Protein AF-A0A1D2AJT3-F1 (afdb_monomer_lite)

Foldseek 3Di:
DVVVVVVVVVVVVVVCPPPVNVVVVVCVVVVVVVVVVCVVCCPPVDDDDPVCVVVVVVVVVVVVVCVVVVVVVVDDPVRVVVVVVVVVVVVVVVVVVVCVVQVHPDDRPD

pLDDT: mean 82.67, std 12.19, range [54.0, 96.25]

Structure (mmCIF, N/CA/C/O backbone):
data_AF-A0A1D2AJT3-F1
#
_entry.id   AF-A0A1D2AJT3-F1
#
loop_
_atom_site.group_PDB
_atom_site.id
_atom_site.type_symbol
_atom_site.label_atom_id
_atom_site.label_alt_id
_atom_site.label_comp_id
_atom_site.label_asym_id
_atom_site.label_entity_id
_atom_site.label_seq_id
_atom_site.pdbx_PDB_ins_code
_atom_site.Cartn_x
_atom_site.Cartn_y
_atom_site.Cartn_z
_atom_site.occupancy
_atom_site.B_iso_or_equiv
_atom_site.auth_seq_id
_atom_site.auth_comp_id
_atom_site.auth_asym_id
_atom_site.auth_atom_id
_atom_site.pdbx_PDB_model_num
ATOM 1 N N . ASN A 1 1 ? -23.408 -14.191 58.204 1.00 57.12 1 ASN A N 1
ATOM 2 C CA . ASN A 1 1 ? -23.619 -14.702 56.830 1.00 57.12 1 ASN A CA 1
ATOM 3 C C . ASN A 1 1 ? -22.812 -13.866 55.826 1.00 57.12 1 ASN A C 1
ATOM 5 O O . ASN A 1 1 ? -23.365 -13.285 54.907 1.00 57.12 1 ASN A O 1
ATOM 9 N N . THR A 1 2 ? -21.495 -13.756 56.030 1.00 59.38 2 THR A N 1
ATOM 10 C CA . THR A 1 2 ? -20.651 -12.770 55.315 1.00 59.38 2 THR A CA 1
ATOM 11 C C . THR A 1 2 ? -19.548 -13.462 54.507 1.00 59.38 2 THR A C 1
ATOM 13 O O . THR A 1 2 ? -19.208 -13.036 53.408 1.00 59.38 2 THR A O 1
ATOM 16 N N . ALA A 1 3 ? -19.080 -14.623 54.983 1.00 58.53 3 ALA A N 1
ATOM 17 C CA . ALA A 1 3 ? -18.122 -15.479 54.282 1.00 58.53 3 ALA A CA 1
ATOM 18 C C . ALA A 1 3 ? -18.698 -16.141 53.009 1.00 58.53 3 ALA A C 1
ATOM 20 O O . ALA A 1 3 ? -17.963 -16.393 52.056 1.00 58.53 3 ALA A O 1
ATOM 21 N N . GLY A 1 4 ? -20.014 -16.392 52.967 1.00 60.41 4 GLY A N 1
ATOM 22 C CA . GLY A 1 4 ? -20.694 -16.936 51.785 1.00 60.41 4 GLY A CA 1
ATOM 23 C C . GLY A 1 4 ? -20.717 -15.947 50.619 1.00 60.41 4 GLY A C 1
ATOM 24 O O . GLY A 1 4 ? -20.399 -16.321 49.495 1.00 60.41 4 GLY A O 1
ATOM 25 N N . HIS A 1 5 ? -20.988 -14.669 50.902 1.00 58.53 5 HIS A N 1
ATOM 26 C CA . HIS A 1 5 ? -20.992 -13.607 49.892 1.00 58.53 5 HIS A CA 1
ATOM 27 C C . HIS A 1 5 ? -19.594 -13.422 49.276 1.00 58.53 5 HIS A C 1
ATOM 29 O O . HIS A 1 5 ? -19.460 -13.398 48.057 1.00 58.53 5 HIS A O 1
ATOM 35 N N . PHE A 1 6 ? -18.530 -13.407 50.091 1.00 58.94 6 PHE A N 1
ATOM 36 C CA . PHE A 1 6 ? -17.150 -13.262 49.604 1.00 58.94 6 PHE A CA 1
ATOM 37 C C . PHE A 1 6 ? -16.697 -14.424 48.696 1.00 58.94 6 PHE A C 1
ATOM 39 O O . PHE A 1 6 ? -16.082 -14.191 47.655 1.00 58.94 6 PHE A O 1
ATOM 46 N N . ARG A 1 7 ? -17.066 -15.676 49.017 1.00 57.75 7 ARG A N 1
ATOM 47 C CA . ARG A 1 7 ? -16.774 -16.840 48.154 1.00 57.75 7 ARG A CA 1
ATOM 48 C C . ARG A 1 7 ? -17.481 -16.768 46.797 1.00 57.75 7 ARG A C 1
ATOM 50 O O . ARG A 1 7 ? -16.885 -17.162 45.799 1.00 57.75 7 ARG A O 1
ATOM 57 N N . VAL A 1 8 ? -18.704 -16.237 46.732 1.00 61.62 8 VAL A N 1
ATOM 58 C CA . VAL A 1 8 ? -19.448 -16.074 45.466 1.00 61.62 8 VAL A CA 1
ATOM 59 C C . VAL A 1 8 ? -18.777 -15.042 44.553 1.00 61.62 8 VAL A C 1
ATOM 61 O O . VAL A 1 8 ? -18.669 -15.270 43.344 1.00 61.62 8 VAL A O 1
ATOM 64 N N . TYR A 1 9 ? -18.250 -13.947 45.111 1.00 59.62 9 TYR A N 1
ATOM 65 C CA . TYR A 1 9 ? -17.508 -12.958 44.323 1.00 59.62 9 TYR A CA 1
ATOM 66 C C . TYR A 1 9 ? -16.178 -13.504 43.802 1.00 59.62 9 TYR A C 1
ATOM 68 O O . TYR A 1 9 ? -15.866 -13.300 42.635 1.00 59.62 9 TYR A O 1
ATOM 76 N N . VAL A 1 10 ? -15.424 -14.255 44.611 1.00 61.56 10 VAL A N 1
ATOM 77 C CA . VAL A 1 10 ? -14.149 -14.856 44.173 1.00 61.56 10 VAL A CA 1
ATOM 78 C C . VAL A 1 10 ? -14.366 -15.912 43.080 1.00 61.56 10 VAL A C 1
ATOM 80 O O . VAL A 1 10 ? -13.611 -15.949 42.108 1.00 61.56 10 VAL A O 1
ATOM 83 N N . LEU A 1 11 ? -15.427 -16.721 43.175 1.00 58.25 11 LEU A N 1
ATOM 84 C CA . LEU A 1 11 ? -15.770 -17.729 42.161 1.00 58.25 11 LEU A CA 1
ATOM 85 C C . LEU A 1 11 ? -16.271 -17.104 40.848 1.00 58.25 11 LEU A C 1
ATOM 87 O O . LEU A 1 11 ? -15.924 -17.582 39.768 1.00 58.25 11 LEU A O 1
ATOM 91 N N . THR A 1 12 ? -17.023 -16.000 40.911 1.00 58.91 12 THR A N 1
ATOM 92 C CA . THR A 1 12 ? -17.414 -15.242 39.706 1.00 58.91 12 THR A CA 1
ATOM 93 C C . THR A 1 12 ? -16.256 -14.439 39.104 1.00 58.91 12 THR A C 1
ATOM 95 O O . THR A 1 12 ? -16.249 -1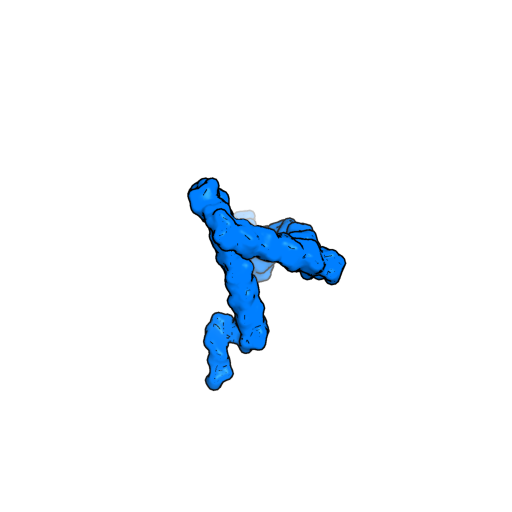4.222 37.892 1.00 58.91 12 THR A O 1
ATOM 98 N N . PHE A 1 13 ? -15.254 -14.042 39.896 1.00 56.81 13 PHE A N 1
ATOM 99 C CA . PHE A 1 13 ? -14.027 -13.408 39.395 1.00 56.81 13 PHE A CA 1
ATOM 100 C C . PHE A 1 13 ? -13.113 -14.416 38.683 1.00 56.81 13 PHE A C 1
ATOM 102 O O . PHE A 1 13 ? -12.689 -14.167 37.556 1.00 56.81 13 PHE A O 1
ATOM 109 N N . GLN A 1 14 ? -12.887 -15.590 39.285 1.00 57.19 14 GLN A N 1
ATOM 110 C CA . GLN A 1 14 ? -12.144 -16.702 38.671 1.00 57.19 14 GLN A CA 1
ATOM 111 C C . GLN A 1 14 ? -12.827 -17.215 37.389 1.00 57.19 14 GLN A C 1
ATOM 113 O O . GLN A 1 14 ? -12.161 -17.456 36.386 1.00 57.19 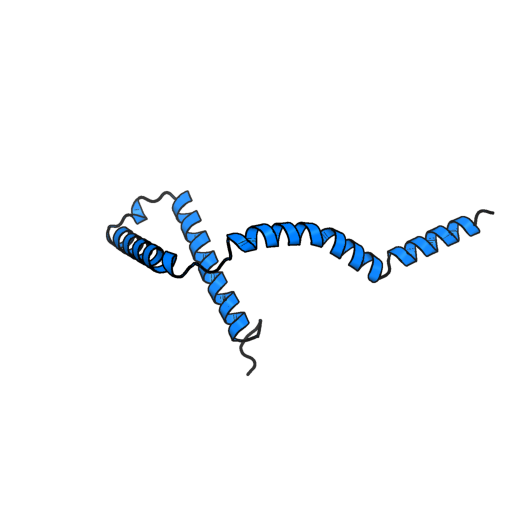14 GLN A O 1
ATOM 118 N N . GLY A 1 15 ? -14.165 -17.286 37.364 1.00 55.41 15 GLY A N 1
ATOM 119 C CA . GLY A 1 15 ? -14.924 -17.662 36.163 1.00 55.41 15 GLY A CA 1
ATOM 120 C C . GLY A 1 15 ? -14.831 -16.647 35.012 1.00 55.41 15 GLY A C 1
ATOM 121 O O . GLY A 1 15 ? -14.865 -17.036 33.845 1.00 55.41 15 GLY A O 1
ATOM 122 N N . LYS A 1 16 ? -14.664 -15.351 35.317 1.00 54.00 16 LYS A N 1
ATOM 123 C CA . LYS A 1 16 ? -14.464 -14.280 34.319 1.00 54.00 16 LYS A CA 1
ATOM 124 C C . LYS A 1 16 ? -13.025 -14.196 33.795 1.00 54.00 16 LYS A C 1
ATOM 126 O O . LYS A 1 16 ? -12.835 -13.741 32.671 1.00 54.00 16 LYS A O 1
ATOM 131 N N . LEU A 1 17 ? -12.044 -14.653 34.576 1.00 57.75 17 LEU A N 1
ATOM 132 C CA . LEU A 1 17 ? -10.623 -14.726 34.207 1.00 57.75 17 LEU A CA 1
ATOM 133 C C . LEU A 1 17 ? -10.240 -16.060 33.535 1.00 57.75 17 LEU A C 1
ATOM 135 O O . LEU A 1 17 ? -9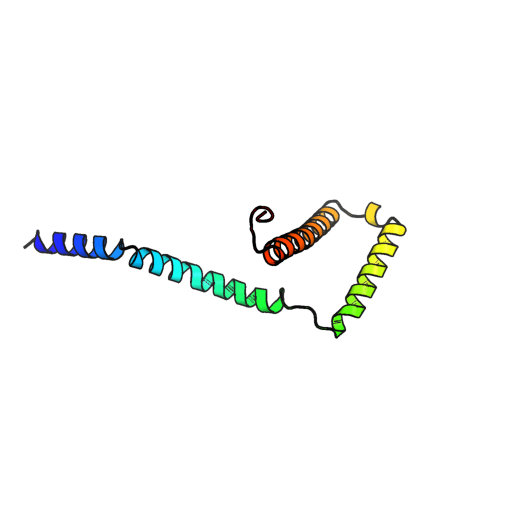.070 -16.324 33.280 1.00 57.75 17 LEU A O 1
ATOM 139 N N . SER A 1 18 ? -11.213 -16.924 33.244 1.00 67.81 18 SER A N 1
ATOM 140 C CA . SER A 1 18 ? -10.989 -18.085 32.385 1.00 67.81 18 SER A CA 1
ATOM 141 C C . SER A 1 18 ? -10.561 -17.620 30.986 1.00 67.81 18 SER A C 1
ATOM 143 O O . SER A 1 18 ? -11.050 -16.597 30.498 1.00 67.81 18 SER A O 1
ATOM 145 N N . MET A 1 19 ? -9.697 -18.386 30.309 1.00 66.69 19 MET A N 1
ATOM 146 C CA . MET A 1 19 ? -9.275 -18.152 28.915 1.00 66.69 19 MET A CA 1
ATOM 147 C C . MET A 1 19 ? -10.475 -17.822 28.005 1.00 66.69 19 MET A C 1
ATOM 149 O O . MET A 1 19 ? -10.411 -16.929 27.165 1.00 66.69 19 MET A O 1
ATOM 153 N N . SER A 1 20 ? -11.619 -18.466 28.248 1.00 72.06 20 SER A N 1
ATOM 154 C CA . SER A 1 20 ? -12.884 -18.242 27.542 1.00 72.06 20 SER A CA 1
ATOM 155 C C . SER A 1 20 ? -13.485 -16.846 27.764 1.00 72.06 20 SER A C 1
ATOM 157 O O . SER A 1 20 ? -14.103 -16.285 26.860 1.00 72.06 20 SER A O 1
ATOM 159 N N . GLY A 1 21 ? -13.320 -16.258 28.951 1.00 78.25 21 GLY A N 1
ATOM 160 C CA . GLY A 1 21 ? -13.765 -14.897 29.270 1.00 78.25 21 GLY A CA 1
ATOM 161 C C . GLY A 1 21 ? -12.937 -13.833 28.549 1.00 78.25 21 GLY A C 1
ATOM 162 O O . GLY A 1 21 ? -13.502 -12.900 27.974 1.00 78.25 21 GLY A O 1
ATOM 163 N N . ILE A 1 22 ? -11.615 -14.027 28.494 1.00 81.44 22 ILE A N 1
ATOM 164 C CA . ILE A 1 22 ? -10.682 -13.153 27.764 1.00 81.44 22 ILE A CA 1
ATOM 165 C C . ILE A 1 22 ? -10.939 -13.243 26.258 1.00 81.44 22 ILE A C 1
ATOM 167 O O . ILE A 1 22 ? -11.109 -12.214 25.607 1.00 81.44 22 ILE A O 1
ATOM 171 N N . VAL A 1 23 ? -11.061 -14.454 25.705 1.00 82.81 23 VAL A N 1
ATOM 172 C CA . VAL A 1 23 ? -11.372 -14.655 24.280 1.00 82.81 23 VAL A CA 1
ATOM 173 C C . VAL A 1 23 ? -12.704 -13.998 23.914 1.00 82.81 23 VAL A C 1
ATOM 175 O O . VAL A 1 23 ? -12.775 -13.269 22.929 1.00 82.81 23 VAL A O 1
ATOM 178 N N . ASN A 1 24 ? -13.748 -14.158 24.732 1.00 83.19 24 ASN A N 1
ATOM 179 C CA . ASN A 1 24 ? -15.036 -13.510 24.476 1.00 83.19 24 ASN A CA 1
ATOM 180 C C . ASN A 1 24 ? -14.966 -11.978 24.553 1.00 83.19 24 ASN A C 1
ATOM 182 O O . ASN A 1 24 ? -15.645 -11.301 23.780 1.00 83.19 24 ASN A O 1
ATOM 186 N N . ALA A 1 25 ? -14.157 -11.417 25.453 1.00 84.19 25 ALA A N 1
ATOM 187 C CA . ALA A 1 25 ? -13.932 -9.975 25.521 1.00 84.19 25 ALA A CA 1
ATOM 188 C C . ALA A 1 25 ? -13.174 -9.459 24.284 1.00 84.19 25 ALA A C 1
ATOM 190 O O . ALA A 1 25 ? -13.589 -8.468 23.678 1.00 84.19 25 ALA A O 1
ATOM 191 N N . VAL A 1 26 ? -12.126 -10.171 23.856 1.00 86.38 26 VAL A N 1
ATOM 192 C CA . VAL A 1 26 ? -11.348 -9.848 22.650 1.00 86.38 26 VAL A CA 1
ATOM 193 C C . VAL A 1 26 ? -12.222 -9.932 21.403 1.00 86.38 26 VAL A C 1
ATOM 195 O O . VAL A 1 26 ? -12.250 -8.989 20.618 1.00 86.38 26 VAL A O 1
ATOM 198 N N . VAL A 1 27 ? -13.004 -11.001 21.242 1.00 85.62 27 VAL A N 1
ATOM 199 C CA . VAL A 1 27 ? -13.918 -11.166 20.103 1.00 85.62 27 VAL A CA 1
ATOM 200 C C . VAL A 1 27 ? -14.963 -10.051 20.078 1.00 85.62 27 VAL A C 1
ATOM 202 O O . VAL A 1 27 ? -15.196 -9.460 19.024 1.00 85.62 27 VAL A O 1
ATOM 205 N N . LYS A 1 28 ? -15.554 -9.696 21.227 1.00 87.19 28 LYS A N 1
ATOM 206 C CA . LYS A 1 28 ? -16.509 -8.577 21.315 1.00 87.19 28 LYS A CA 1
ATOM 207 C C . LYS A 1 28 ? -15.875 -7.235 20.937 1.00 87.19 28 LYS A C 1
ATOM 209 O O . LYS A 1 28 ? -16.537 -6.427 20.293 1.00 87.19 28 LYS A O 1
ATOM 214 N N . GLY A 1 29 ? -14.607 -7.012 21.283 1.00 88.25 29 GLY A N 1
ATOM 215 C CA . GLY A 1 29 ? -13.866 -5.805 20.902 1.00 88.25 29 GLY A CA 1
ATOM 216 C C . GLY A 1 29 ? -13.388 -5.791 19.442 1.00 88.25 29 GLY A C 1
ATOM 217 O O . GLY A 1 29 ? -13.348 -4.728 18.818 1.00 88.25 29 GLY A O 1
ATOM 218 N N . ALA A 1 30 ? -13.035 -6.949 18.884 1.00 89.44 30 ALA A N 1
ATOM 219 C CA . ALA A 1 30 ? -12.512 -7.086 17.525 1.00 89.44 30 ALA A CA 1
ATOM 220 C C . ALA A 1 30 ? -13.620 -7.067 16.464 1.00 89.44 30 ALA A C 1
ATOM 222 O O . ALA A 1 30 ? -13.443 -6.478 15.399 1.00 89.44 30 ALA A O 1
ATOM 223 N N . LYS A 1 31 ? -14.785 -7.653 16.762 1.00 88.88 31 LYS A N 1
ATOM 224 C CA . LYS A 1 31 ? -15.907 -7.783 15.823 1.00 88.88 31 LYS A CA 1
ATOM 225 C C . LYS A 1 31 ? -16.333 -6.465 15.151 1.00 88.88 31 LYS A C 1
ATOM 227 O O . LYS A 1 31 ? -16.385 -6.459 13.924 1.00 88.88 31 LYS A O 1
ATOM 232 N N . PRO A 1 32 ? -16.584 -5.348 15.866 1.00 91.25 32 PRO A N 1
ATOM 233 C CA . PRO A 1 32 ? -16.981 -4.100 15.208 1.00 91.25 32 PRO A CA 1
ATOM 234 C C . PRO A 1 32 ? -15.856 -3.493 14.356 1.00 91.25 32 PRO A C 1
ATOM 236 O O . PRO A 1 32 ? -16.124 -2.907 13.314 1.00 91.25 32 PRO A O 1
ATOM 239 N N . ARG A 1 33 ? -14.588 -3.670 14.752 1.00 89.00 33 ARG A N 1
ATOM 240 C CA . ARG A 1 33 ? -13.430 -3.164 13.994 1.00 89.00 33 ARG A CA 1
ATOM 241 C C . ARG A 1 33 ? -13.243 -3.925 12.687 1.00 89.00 33 ARG A C 1
ATOM 243 O O . ARG A 1 33 ? -13.048 -3.309 11.645 1.00 89.00 33 ARG A O 1
ATOM 250 N N . LEU A 1 34 ? -13.373 -5.250 12.741 1.00 89.12 34 LEU A N 1
ATOM 251 C CA . LEU A 1 34 ? -13.337 -6.095 11.552 1.00 89.12 34 LEU A CA 1
ATOM 252 C C . LEU A 1 34 ? -14.521 -5.810 10.627 1.00 89.12 34 LEU A C 1
ATOM 254 O O . LEU A 1 34 ? -14.328 -5.737 9.424 1.00 89.12 34 LEU A O 1
ATOM 258 N N . GLN A 1 35 ? -15.726 -5.588 11.158 1.00 89.44 35 GLN A N 1
ATOM 259 C CA . GLN A 1 35 ? -16.884 -5.219 10.333 1.00 89.44 35 GLN A CA 1
ATOM 260 C C . GLN A 1 35 ? -16.653 -3.922 9.550 1.00 89.44 35 GLN A C 1
ATOM 262 O O . GLN A 1 35 ? -16.940 -3.874 8.355 1.00 89.44 35 GLN A O 1
ATOM 267 N N . THR A 1 36 ? -16.096 -2.893 10.192 1.00 90.12 36 THR A N 1
ATOM 268 C CA . THR A 1 36 ? -15.736 -1.646 9.505 1.00 90.12 36 THR A CA 1
ATOM 269 C C . THR A 1 36 ? -14.639 -1.872 8.465 1.00 90.12 36 THR A C 1
ATOM 271 O O . THR A 1 36 ? -14.745 -1.349 7.359 1.00 90.12 36 THR A O 1
ATOM 274 N N . PHE A 1 37 ? -13.627 -2.687 8.779 1.00 87.38 37 PHE A N 1
ATOM 275 C CA . PHE A 1 37 ? -12.585 -3.062 7.821 1.00 87.38 37 PHE A CA 1
ATOM 276 C C . PHE A 1 37 ? -13.173 -3.769 6.595 1.00 87.38 37 PHE A C 1
ATOM 278 O O . PHE A 1 37 ? -12.937 -3.331 5.476 1.00 87.38 37 PHE A O 1
ATOM 285 N N . PHE A 1 38 ? -14.004 -4.797 6.790 1.00 88.81 38 PHE A N 1
ATOM 286 C CA . PHE A 1 38 ? -14.646 -5.525 5.694 1.00 88.81 38 PHE A CA 1
ATOM 287 C C . PHE A 1 38 ? -15.531 -4.623 4.829 1.00 88.81 38 PHE A C 1
ATOM 289 O O . PHE A 1 38 ? -15.559 -4.798 3.613 1.00 88.81 38 PHE A O 1
ATOM 296 N N . LYS A 1 39 ? -16.219 -3.641 5.428 1.00 90.12 39 LYS A N 1
ATOM 297 C CA . LYS A 1 39 ? -17.045 -2.677 4.689 1.00 90.12 39 LYS A CA 1
ATOM 298 C C . LYS A 1 39 ? -16.225 -1.876 3.669 1.00 90.12 39 LYS A C 1
ATOM 300 O O . LYS A 1 39 ? -16.665 -1.754 2.531 1.00 90.12 39 LYS A O 1
ATOM 305 N N . TYR A 1 40 ? -15.074 -1.331 4.065 1.00 88.69 40 TYR A N 1
ATOM 306 C CA . TYR A 1 40 ? -14.232 -0.529 3.164 1.00 88.69 40 TYR A CA 1
ATOM 307 C C . TYR A 1 40 ? -13.383 -1.403 2.237 1.00 88.69 40 TYR A C 1
ATOM 309 O O . TYR A 1 40 ? -13.322 -1.147 1.036 1.00 88.69 40 TYR A O 1
ATOM 317 N N . ALA A 1 41 ? -12.838 -2.506 2.758 1.00 86.00 41 ALA A N 1
ATOM 318 C CA . ALA A 1 41 ? -12.068 -3.474 1.984 1.00 86.00 41 ALA A CA 1
ATOM 319 C C . ALA A 1 41 ? -12.850 -4.014 0.777 1.00 86.00 41 ALA A C 1
ATOM 321 O O . ALA A 1 41 ? -12.281 -4.172 -0.296 1.00 86.00 41 ALA A O 1
ATOM 322 N N . ALA A 1 42 ? -14.159 -4.249 0.917 1.00 84.19 42 ALA A N 1
ATOM 323 C CA . ALA A 1 42 ? -14.991 -4.745 -0.179 1.00 84.19 42 ALA A CA 1
ATOM 324 C C . ALA A 1 42 ? -15.085 -3.785 -1.380 1.00 84.19 42 ALA A C 1
ATOM 326 O O . ALA A 1 42 ? -15.358 -4.234 -2.492 1.00 84.19 42 ALA A O 1
ATOM 327 N N . VAL A 1 43 ? -14.882 -2.482 -1.170 1.00 83.88 43 VAL A N 1
ATOM 328 C CA . VAL A 1 43 ? -14.980 -1.467 -2.229 1.00 83.88 43 VAL A CA 1
ATOM 329 C C . VAL A 1 43 ? -13.600 -1.064 -2.739 1.00 83.88 43 VAL A C 1
ATOM 331 O O . VAL A 1 43 ? -13.425 -0.923 -3.946 1.00 83.88 43 VAL A O 1
ATOM 334 N N . GLU A 1 44 ? -12.626 -0.907 -1.844 1.00 86.31 44 GLU A N 1
ATOM 335 C CA . GLU A 1 44 ? -11.294 -0.384 -2.178 1.00 86.31 44 GLU A CA 1
ATOM 336 C C . GLU A 1 44 ? -10.312 -1.478 -2.608 1.00 86.31 44 GLU A C 1
ATOM 338 O O . GLU A 1 44 ? -9.480 -1.249 -3.479 1.00 86.31 44 GLU A O 1
ATOM 343 N N . LEU A 1 45 ? -10.434 -2.688 -2.052 1.00 85.19 45 LEU A N 1
ATOM 344 C CA . LEU A 1 45 ? -9.570 -3.829 -2.382 1.00 85.19 45 LEU A CA 1
ATOM 345 C C . LEU A 1 45 ? -10.218 -4.774 -3.402 1.00 85.19 45 LEU A C 1
ATOM 347 O O . LEU A 1 45 ? -9.764 -5.909 -3.574 1.00 85.19 45 LEU A O 1
ATOM 351 N N . ARG A 1 46 ? -11.299 -4.344 -4.073 1.00 86.75 46 ARG A N 1
ATOM 352 C CA . ARG A 1 46 ? -11.891 -5.136 -5.154 1.00 86.75 46 ARG A CA 1
ATOM 353 C C . ARG A 1 46 ? -10.890 -5.229 -6.308 1.00 86.75 46 ARG A C 1
ATOM 355 O O . ARG A 1 46 ? -10.289 -4.214 -6.666 1.00 86.75 46 ARG A O 1
ATOM 362 N N . PRO A 1 47 ? -10.728 -6.403 -6.938 1.00 83.38 47 PRO A N 1
ATOM 363 C CA . PRO A 1 47 ? -9.990 -6.460 -8.186 1.00 83.38 47 PRO A CA 1
ATOM 364 C C . PRO A 1 47 ? -10.674 -5.534 -9.210 1.00 83.38 47 PRO A C 1
ATOM 366 O O . PRO A 1 47 ? -11.912 -5.464 -9.245 1.00 83.38 47 PRO A O 1
ATOM 369 N N . PRO A 1 48 ? -9.896 -4.796 -10.017 1.00 84.75 48 PRO A N 1
ATOM 370 C CA . PRO A 1 48 ? -10.453 -3.928 -11.042 1.00 84.75 48 PRO A CA 1
ATOM 371 C C . PRO A 1 48 ? -11.266 -4.755 -12.036 1.00 84.75 48 PRO A C 1
ATOM 373 O O . PRO A 1 48 ? -10.957 -5.917 -12.321 1.00 84.75 48 PRO A O 1
ATOM 376 N N . THR A 1 49 ? -12.319 -4.154 -12.575 1.00 88.69 49 THR A N 1
ATOM 377 C CA . THR A 1 49 ? -13.084 -4.790 -13.645 1.00 88.69 49 THR A CA 1
ATOM 378 C C . THR A 1 49 ? -12.253 -4.794 -14.934 1.00 88.69 49 THR A C 1
ATOM 380 O O . THR A 1 49 ? -11.482 -3.862 -15.169 1.00 88.69 49 THR A O 1
ATOM 383 N N . PRO A 1 50 ? -12.401 -5.800 -15.816 1.00 85.38 50 PRO A N 1
ATOM 384 C CA . PRO A 1 50 ? -11.626 -5.867 -17.058 1.00 85.38 50 PRO A CA 1
ATOM 385 C C . PRO A 1 50 ? -11.750 -4.625 -17.955 1.00 85.38 50 PRO A C 1
ATOM 387 O O . PRO A 1 50 ? -10.841 -4.325 -18.724 1.00 85.38 50 PRO A O 1
ATOM 390 N N . LEU A 1 51 ? -12.858 -3.889 -17.839 1.00 88.94 51 LEU A N 1
ATOM 391 C CA . LEU A 1 51 ? -13.115 -2.659 -18.586 1.00 88.94 51 LEU A CA 1
ATOM 392 C C . LEU A 1 51 ? -12.285 -1.461 -18.087 1.00 88.94 51 LEU A C 1
ATOM 394 O O . LEU A 1 51 ? -11.987 -0.571 -18.875 1.00 88.94 51 LEU A O 1
ATOM 398 N N . GLU A 1 52 ? -11.877 -1.451 -16.815 1.00 88.38 52 GLU A N 1
ATOM 399 C CA . GLU A 1 52 ? -11.061 -0.384 -16.208 1.00 88.38 52 GLU A CA 1
ATOM 400 C C . GLU A 1 52 ? -9.561 -0.525 -16.579 1.00 88.38 52 GLU A C 1
ATOM 402 O O . GLU A 1 52 ? -8.793 0.429 -16.483 1.00 88.38 52 GLU A O 1
ATOM 407 N N . ILE A 1 53 ? -9.125 -1.696 -17.069 1.00 90.62 53 ILE A N 1
ATOM 408 C CA . ILE A 1 53 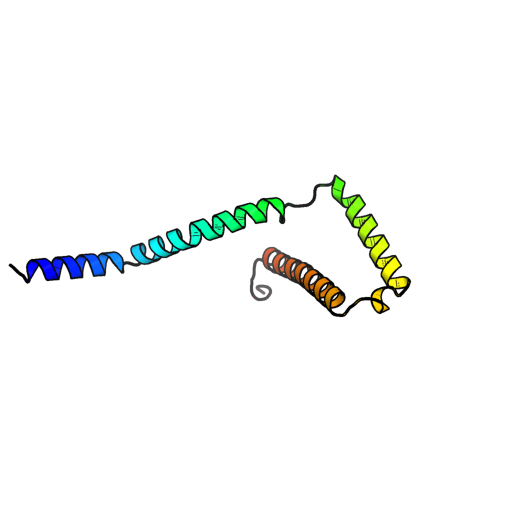? -7.729 -1.973 -17.465 1.00 90.62 53 ILE A CA 1
ATOM 409 C C . ILE A 1 53 ? -7.193 -1.011 -18.548 1.00 90.62 53 ILE A C 1
ATOM 411 O O . ILE A 1 53 ? -6.110 -0.454 -18.346 1.00 90.62 53 ILE A O 1
ATOM 415 N N . PRO A 1 54 ? -7.872 -0.788 -19.694 1.00 91.44 54 PRO A N 1
ATOM 416 C CA . PRO A 1 54 ? -7.369 0.124 -20.726 1.00 91.44 54 PRO A CA 1
ATOM 417 C C . PRO A 1 54 ? -7.217 1.571 -20.236 1.00 91.44 54 PRO A C 1
ATOM 419 O O . PRO A 1 54 ? -6.296 2.268 -20.664 1.00 91.44 54 PRO A O 1
ATOM 422 N N . GLU A 1 55 ? -8.072 2.017 -19.316 1.00 90.88 55 GLU A N 1
ATOM 423 C CA . GLU A 1 55 ? -7.989 3.355 -18.727 1.00 90.88 55 GLU A CA 1
ATOM 424 C C . GLU A 1 55 ? -6.737 3.505 -17.852 1.00 90.88 55 GLU A C 1
ATOM 426 O O . GLU A 1 55 ? -5.980 4.467 -18.008 1.00 90.88 55 GLU A O 1
ATOM 431 N N . VAL A 1 56 ? -6.442 2.503 -17.016 1.00 89.94 56 VAL A N 1
ATOM 432 C CA . VAL A 1 56 ? -5.214 2.461 -16.203 1.00 89.94 56 VAL A CA 1
ATOM 433 C C . VAL A 1 56 ? -3.963 2.481 -17.086 1.00 89.94 56 VAL A C 1
ATOM 435 O O . VAL A 1 56 ? -3.024 3.232 -16.812 1.00 89.94 56 VAL A O 1
ATOM 438 N N . MET A 1 57 ? -3.956 1.721 -18.186 1.00 91.31 57 MET A N 1
ATOM 439 C CA . MET A 1 57 ? -2.830 1.698 -19.133 1.00 91.31 57 MET A CA 1
ATOM 440 C C . MET A 1 57 ? -2.606 3.063 -19.801 1.00 91.31 57 MET A C 1
ATOM 442 O O . MET A 1 57 ? -1.463 3.501 -19.961 1.00 91.31 57 MET A O 1
ATOM 446 N N . CYS A 1 58 ? -3.684 3.770 -20.148 1.00 92.75 58 CYS A N 1
ATOM 447 C CA . CYS A 1 58 ? -3.607 5.136 -20.668 1.00 92.75 58 CYS A CA 1
ATOM 448 C C . CYS A 1 58 ? -3.015 6.102 -19.624 1.00 92.75 58 CYS A C 1
ATOM 450 O O . CYS A 1 58 ? -2.096 6.870 -19.930 1.00 92.75 58 CYS A O 1
ATOM 452 N N . GLY A 1 59 ? -3.474 6.010 -18.371 1.00 90.50 59 GLY A N 1
ATOM 453 C CA . GLY A 1 59 ? -2.937 6.781 -17.248 1.00 90.50 59 GLY A CA 1
ATOM 454 C C . GLY A 1 59 ? -1.436 6.556 -17.036 1.00 90.50 59 GLY A C 1
ATOM 455 O O . GLY A 1 59 ? -0.676 7.521 -16.920 1.00 90.50 59 GLY A O 1
ATOM 456 N N . MET A 1 60 ? -0.982 5.300 -17.084 1.00 90.56 60 MET A N 1
ATOM 457 C CA . MET A 1 60 ? 0.445 4.958 -17.013 1.00 90.56 60 MET A CA 1
ATOM 458 C C . MET A 1 60 ? 1.252 5.589 -18.155 1.00 90.56 60 MET A C 1
ATOM 460 O O . MET A 1 60 ? 2.319 6.158 -17.916 1.00 90.56 60 MET A O 1
ATOM 464 N N . GLY A 1 61 ? 0.737 5.548 -19.387 1.00 92.69 61 GLY A N 1
ATOM 465 C CA . GLY A 1 61 ? 1.382 6.189 -20.536 1.00 92.69 61 GLY A CA 1
ATOM 466 C C . GLY A 1 61 ? 1.566 7.699 -20.347 1.00 92.69 61 GLY A C 1
ATOM 467 O O . GLY A 1 61 ? 2.626 8.246 -20.664 1.00 92.69 61 GLY A O 1
ATOM 468 N N . ASN A 1 62 ? 0.572 8.372 -19.767 1.00 91.75 62 ASN A N 1
ATOM 469 C CA . ASN A 1 62 ? 0.648 9.800 -19.460 1.00 91.75 62 ASN A CA 1
ATOM 470 C C . ASN A 1 62 ? 1.661 10.108 -18.348 1.00 91.75 62 ASN A C 1
ATOM 472 O O . ASN A 1 62 ? 2.397 11.090 -18.462 1.00 91.75 62 ASN A O 1
ATOM 476 N N . LEU A 1 63 ? 1.762 9.261 -17.317 1.00 90.06 63 LEU A N 1
ATOM 477 C CA . LEU A 1 63 ? 2.783 9.395 -16.270 1.00 90.06 63 LEU A CA 1
ATOM 478 C C . LEU A 1 63 ? 4.203 9.296 -16.842 1.00 90.06 63 LEU A C 1
ATOM 480 O O . LEU A 1 63 ? 5.051 10.124 -16.512 1.00 90.06 63 LEU A O 1
ATOM 484 N N . ILE A 1 64 ? 4.451 8.342 -17.746 1.00 91.94 64 ILE A N 1
ATOM 485 C CA . ILE A 1 64 ? 5.760 8.178 -18.400 1.00 91.94 64 ILE A CA 1
ATOM 486 C C . ILE A 1 64 ? 6.111 9.421 -19.225 1.00 91.94 64 ILE A C 1
ATOM 488 O O . ILE A 1 64 ? 7.208 9.963 -19.086 1.00 91.94 64 ILE A O 1
ATOM 492 N N . ARG A 1 65 ? 5.173 9.917 -20.041 1.00 93.12 65 ARG A N 1
ATOM 493 C CA . ARG A 1 65 ? 5.370 11.145 -20.835 1.00 93.12 65 ARG A CA 1
ATOM 494 C C . ARG A 1 65 ? 5.623 12.364 -19.945 1.00 93.12 65 ARG A C 1
ATOM 496 O O . ARG A 1 65 ? 6.510 13.162 -20.227 1.00 93.12 65 ARG A O 1
ATOM 503 N N . SER A 1 66 ? 4.884 12.491 -18.845 1.00 88.38 66 SER A 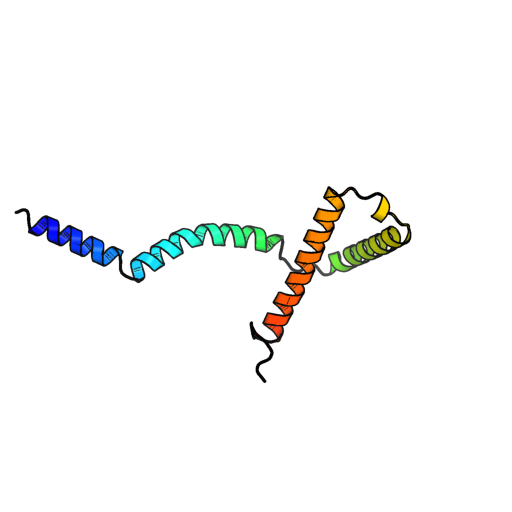N 1
ATOM 504 C CA . SER A 1 66 ? 5.055 13.565 -17.859 1.00 88.38 66 SER A CA 1
ATOM 505 C C . SER A 1 66 ? 6.441 13.523 -17.196 1.00 88.38 66 SER A C 1
ATOM 507 O O . SER A 1 66 ? 7.110 14.553 -17.061 1.00 88.38 66 SER A O 1
ATOM 509 N N . ALA A 1 67 ? 6.927 12.323 -16.864 1.00 88.56 67 ALA A N 1
ATOM 510 C CA . ALA A 1 67 ? 8.271 12.122 -16.332 1.00 88.56 67 ALA A CA 1
ATOM 511 C C . ALA A 1 67 ? 9.361 12.487 -17.358 1.00 88.56 67 ALA A C 1
ATOM 513 O O . ALA A 1 67 ? 10.303 13.206 -17.013 1.00 88.56 67 ALA A O 1
ATOM 514 N N . GLN A 1 68 ? 9.206 12.062 -18.619 1.00 91.38 68 GLN A N 1
ATOM 515 C CA . GLN A 1 68 ? 10.115 12.401 -19.726 1.00 91.38 68 GLN A CA 1
ATOM 516 C C . GLN A 1 68 ? 10.182 13.911 -19.982 1.00 91.38 68 GLN A C 1
ATOM 518 O O . GLN A 1 68 ? 11.264 14.458 -20.183 1.00 91.38 68 GLN A O 1
ATOM 523 N N . ASN A 1 69 ? 9.042 14.597 -19.892 1.00 91.44 69 ASN A N 1
ATOM 524 C CA . ASN A 1 69 ? 8.939 16.044 -20.085 1.00 91.44 69 ASN A CA 1
ATOM 525 C C . ASN A 1 69 ? 9.462 16.864 -18.888 1.00 91.44 69 ASN A C 1
ATOM 527 O O . ASN A 1 69 ? 9.453 18.092 -18.932 1.00 91.44 69 ASN A O 1
ATOM 531 N N . GLY A 1 70 ? 9.920 16.217 -17.811 1.00 86.75 70 GLY A N 1
ATOM 532 C CA . GLY A 1 70 ? 10.518 16.898 -16.662 1.00 86.75 70 GLY A CA 1
ATOM 533 C C . GLY A 1 70 ? 9.521 17.464 -15.648 1.00 86.75 70 GLY A C 1
ATOM 534 O O . GLY A 1 70 ? 9.928 18.236 -14.781 1.00 86.75 70 GLY A O 1
ATOM 535 N N . ALA A 1 71 ? 8.243 17.073 -15.705 1.00 85.44 71 ALA A N 1
ATOM 536 C CA . ALA A 1 71 ? 7.197 17.595 -14.817 1.00 85.44 71 ALA A CA 1
ATOM 537 C C . ALA A 1 71 ? 7.461 17.317 -13.325 1.00 85.44 71 ALA A C 1
ATOM 539 O O . ALA A 1 71 ? 7.026 18.077 -12.463 1.00 85.44 71 ALA A O 1
ATOM 540 N N . TRP A 1 72 ? 8.242 16.277 -13.019 1.00 83.69 72 TRP A N 1
ATOM 541 C CA . TRP A 1 72 ? 8.668 15.918 -11.663 1.00 83.69 72 TRP A CA 1
ATOM 542 C C . TRP A 1 72 ? 9.462 17.020 -10.949 1.00 83.69 72 TRP A C 1
ATOM 544 O O . TRP A 1 72 ? 9.494 17.047 -9.722 1.00 83.69 72 TRP A O 1
ATOM 554 N N . LYS A 1 73 ? 10.069 17.951 -11.696 1.00 86.69 73 LYS A N 1
ATOM 555 C CA . LYS A 1 73 ? 10.828 19.081 -11.136 1.00 86.69 73 LYS A CA 1
ATOM 556 C C . LYS A 1 73 ? 9.941 20.188 -10.563 1.00 86.69 73 LYS A C 1
ATOM 558 O O . LYS A 1 73 ? 10.421 20.978 -9.760 1.00 86.69 73 LYS A O 1
ATOM 563 N N . ASN A 1 74 ? 8.671 20.243 -10.968 1.00 91.00 74 ASN A N 1
ATOM 564 C CA . ASN A 1 74 ? 7.712 21.255 -10.516 1.00 91.00 74 ASN A CA 1
ATOM 565 C C . ASN A 1 74 ? 6.809 20.754 -9.375 1.00 91.00 74 ASN A C 1
ATOM 567 O O . ASN A 1 74 ? 5.904 21.472 -8.960 1.00 91.00 74 ASN A O 1
ATOM 571 N N . LEU A 1 75 ? 7.024 19.528 -8.884 1.00 89.12 75 LEU A N 1
ATOM 572 C CA . LEU A 1 75 ? 6.222 18.946 -7.809 1.00 89.12 75 LEU A CA 1
ATOM 573 C C . LEU A 1 75 ? 6.592 19.551 -6.458 1.00 89.12 75 LEU A C 1
ATOM 575 O O . LEU A 1 75 ? 7.768 19.712 -6.122 1.00 89.12 75 LEU A O 1
ATOM 579 N N . THR A 1 76 ? 5.581 19.827 -5.640 1.00 92.75 76 THR A N 1
ATOM 580 C CA . THR A 1 76 ? 5.818 20.240 -4.256 1.00 92.75 76 THR A CA 1
ATOM 581 C C . THR A 1 76 ? 6.266 19.045 -3.408 1.00 92.75 76 THR A C 1
ATOM 583 O O . THR A 1 76 ? 5.912 17.897 -3.677 1.00 92.75 76 THR A O 1
ATOM 586 N N . VAL A 1 77 ? 7.010 19.294 -2.322 1.00 93.50 77 VAL A N 1
ATOM 587 C CA . VAL A 1 77 ? 7.489 18.223 -1.418 1.00 93.50 77 VAL A CA 1
ATOM 588 C C . VAL A 1 77 ? 6.331 17.384 -0.867 1.00 93.50 77 VAL A C 1
ATOM 590 O O . VAL A 1 77 ? 6.460 16.171 -0.713 1.00 93.50 77 VAL A O 1
ATOM 593 N N . LYS A 1 78 ? 5.178 18.012 -0.610 1.00 93.62 78 LYS A N 1
ATOM 594 C CA . LYS A 1 78 ? 3.978 17.323 -0.119 1.00 93.62 78 LYS A CA 1
ATOM 595 C C . LYS A 1 78 ? 3.455 16.314 -1.141 1.00 93.62 78 LYS A C 1
ATOM 597 O O . LYS A 1 78 ? 3.228 15.163 -0.788 1.00 93.62 78 LYS A O 1
ATOM 602 N N . GLU A 1 79 ? 3.318 16.726 -2.398 1.00 91.94 79 GLU A N 1
ATOM 603 C CA . GLU A 1 79 ? 2.849 15.858 -3.486 1.00 91.94 79 GLU A CA 1
ATOM 604 C C . GLU A 1 79 ? 3.840 14.732 -3.770 1.00 91.94 79 GLU A C 1
ATOM 606 O O . GLU A 1 79 ? 3.443 13.574 -3.879 1.00 91.94 79 GLU A O 1
ATOM 611 N N . ALA A 1 80 ? 5.136 15.052 -3.822 1.00 91.75 80 ALA A N 1
ATOM 612 C CA . ALA A 1 80 ? 6.181 14.054 -4.006 1.00 91.75 80 ALA A CA 1
ATOM 613 C C . ALA A 1 80 ? 6.122 12.985 -2.904 1.00 91.75 80 ALA A C 1
ATOM 615 O O . ALA A 1 80 ? 6.120 11.794 -3.204 1.00 91.75 80 ALA A O 1
ATOM 616 N N . THR A 1 81 ? 5.981 13.404 -1.643 1.00 94.62 81 THR A N 1
ATOM 617 C CA . THR A 1 81 ? 5.906 12.483 -0.500 1.00 94.62 81 THR A CA 1
ATOM 618 C C . THR A 1 81 ? 4.670 11.581 -0.578 1.00 94.62 81 THR A C 1
ATOM 620 O O . THR A 1 81 ? 4.782 10.370 -0.392 1.00 94.62 81 THR A O 1
ATOM 623 N N . LEU A 1 82 ? 3.497 12.128 -0.914 1.00 95.00 82 LEU A N 1
ATOM 624 C CA . LEU A 1 82 ? 2.276 11.326 -1.076 1.00 95.00 82 LEU A CA 1
ATOM 625 C C . LEU A 1 82 ? 2.422 10.292 -2.199 1.00 95.00 82 LEU A C 1
ATOM 627 O O . LEU A 1 82 ? 2.149 9.112 -1.986 1.00 95.00 82 LEU A O 1
ATOM 631 N N . ASN A 1 83 ? 2.936 10.708 -3.356 1.00 92.12 83 ASN A N 1
ATOM 632 C CA . ASN A 1 83 ? 3.149 9.813 -4.493 1.00 92.12 83 ASN A CA 1
ATOM 633 C C . ASN A 1 83 ? 4.153 8.699 -4.161 1.00 92.12 83 ASN A C 1
ATOM 635 O O . ASN A 1 83 ? 3.956 7.550 -4.557 1.00 92.12 83 ASN A O 1
ATOM 639 N N . THR A 1 84 ? 5.201 9.004 -3.388 1.00 92.44 84 THR A N 1
ATOM 640 C CA . THR A 1 84 ? 6.147 7.980 -2.922 1.00 92.44 84 THR A CA 1
ATOM 641 C C . THR A 1 84 ? 5.526 7.005 -1.928 1.00 92.44 84 THR A C 1
ATOM 643 O O . THR A 1 84 ? 5.825 5.818 -2.003 1.00 92.44 84 THR A O 1
ATOM 646 N N . LEU A 1 85 ? 4.647 7.463 -1.029 1.00 96.25 85 LEU A N 1
ATOM 647 C CA . LEU A 1 85 ? 3.983 6.588 -0.057 1.00 96.25 85 LEU A CA 1
ATOM 648 C C . LEU A 1 85 ? 3.042 5.598 -0.751 1.00 96.25 85 LEU A C 1
ATOM 650 O O . LEU A 1 85 ? 3.066 4.415 -0.425 1.00 96.25 85 LEU A O 1
ATOM 654 N N . ILE A 1 86 ? 2.294 6.056 -1.755 1.00 93.81 86 ILE A N 1
ATOM 655 C CA . ILE A 1 86 ? 1.456 5.184 -2.592 1.00 93.81 86 ILE A CA 1
ATOM 656 C C . ILE A 1 86 ? 2.335 4.199 -3.383 1.00 93.81 86 ILE A C 1
ATOM 658 O O . ILE A 1 86 ? 2.034 3.011 -3.466 1.00 93.81 86 ILE A O 1
ATOM 662 N N . GLY A 1 87 ? 3.471 4.656 -3.925 1.00 92.94 87 GLY A N 1
ATOM 663 C CA . GLY A 1 87 ? 4.432 3.773 -4.596 1.00 92.94 87 GLY A CA 1
ATOM 664 C C . GLY A 1 87 ? 4.977 2.674 -3.676 1.00 92.94 87 GLY A C 1
ATOM 665 O O . GLY A 1 87 ? 5.094 1.518 -4.087 1.00 92.94 87 GLY A O 1
ATOM 666 N N . LEU A 1 88 ? 5.256 3.013 -2.415 1.00 95.62 88 LEU A N 1
ATOM 667 C CA . LEU A 1 88 ? 5.659 2.044 -1.396 1.00 95.62 88 LEU A CA 1
ATOM 668 C C . LEU A 1 88 ? 4.530 1.073 -1.038 1.00 95.62 88 LEU A C 1
ATOM 670 O O . LEU A 1 88 ? 4.791 -0.114 -0.873 1.00 95.62 88 LEU A O 1
ATOM 674 N N . GLU A 1 89 ? 3.284 1.535 -0.955 1.00 93.50 89 GLU A N 1
ATOM 675 C CA . GLU A 1 89 ? 2.126 0.670 -0.708 1.00 93.50 89 GLU A CA 1
ATOM 676 C C . GLU A 1 89 ? 2.005 -0.437 -1.769 1.00 93.50 89 GLU A C 1
ATOM 678 O O . GLU A 1 89 ? 1.902 -1.619 -1.429 1.00 93.50 89 GLU A O 1
ATOM 683 N N . VAL A 1 90 ? 2.113 -0.081 -3.053 1.00 92.56 90 VAL A N 1
ATOM 684 C CA . VAL A 1 90 ? 2.086 -1.055 -4.158 1.00 92.56 90 VAL A CA 1
ATOM 685 C C . VAL A 1 90 ? 3.269 -2.026 -4.072 1.00 92.56 90 VAL A C 1
ATOM 687 O O . VAL A 1 90 ? 3.111 -3.230 -4.287 1.00 92.56 90 VAL A O 1
ATOM 690 N N . PHE A 1 91 ? 4.450 -1.530 -3.703 1.00 92.69 91 PHE A N 1
ATOM 691 C CA . PHE A 1 91 ? 5.639 -2.360 -3.510 1.00 92.69 91 PHE A CA 1
ATOM 692 C C . PHE A 1 91 ? 5.472 -3.368 -2.363 1.00 92.69 91 PHE A C 1
ATOM 694 O O . PHE A 1 91 ? 5.833 -4.538 -2.502 1.00 92.69 91 PHE A O 1
ATOM 701 N N . PHE A 1 92 ? 4.866 -2.964 -1.247 1.00 92.94 92 PHE A N 1
ATOM 702 C CA . PHE A 1 92 ? 4.558 -3.885 -0.153 1.00 92.94 92 PHE A CA 1
ATOM 703 C C . PHE A 1 92 ? 3.480 -4.904 -0.533 1.00 92.94 92 PHE A C 1
ATOM 705 O O . PHE A 1 92 ? 3.587 -6.066 -0.139 1.00 92.94 92 PHE A O 1
ATOM 712 N N . CYS A 1 93 ? 2.495 -4.522 -1.351 1.00 90.06 93 CYS A N 1
ATOM 713 C CA . CYS A 1 93 ? 1.502 -5.455 -1.890 1.00 90.06 93 CYS A CA 1
ATOM 714 C C . CYS A 1 93 ? 2.166 -6.596 -2.687 1.00 90.06 93 CYS A C 1
ATOM 716 O O . CYS A 1 93 ? 1.816 -7.766 -2.507 1.00 90.06 93 CYS A O 1
ATOM 718 N N . PHE A 1 94 ? 3.200 -6.287 -3.479 1.00 91.00 94 PHE A N 1
ATOM 719 C CA . PHE A 1 94 ? 3.995 -7.300 -4.179 1.00 91.00 94 PHE A CA 1
ATOM 720 C C . PHE A 1 94 ? 4.690 -8.278 -3.213 1.00 91.00 94 PHE A C 1
ATOM 722 O O . PHE A 1 94 ? 4.589 -9.491 -3.395 1.00 91.00 94 PHE A O 1
ATOM 729 N N . PHE A 1 95 ? 5.331 -7.786 -2.146 1.00 89.56 95 PHE A N 1
ATOM 730 C CA . PHE A 1 95 ? 5.974 -8.659 -1.150 1.00 89.56 95 PHE A CA 1
ATOM 731 C C . PHE A 1 95 ? 4.993 -9.547 -0.392 1.00 89.56 95 PHE A C 1
ATOM 733 O O . PHE A 1 95 ? 5.301 -10.704 -0.109 1.00 89.56 95 PHE A O 1
ATOM 740 N N . ILE A 1 96 ? 3.806 -9.031 -0.072 1.00 90.38 96 ILE A N 1
ATOM 741 C CA . ILE A 1 96 ? 2.747 -9.844 0.533 1.00 90.38 96 ILE A CA 1
ATOM 742 C C . ILE A 1 96 ? 2.355 -10.971 -0.433 1.00 90.38 96 ILE A C 1
ATOM 744 O O . ILE A 1 96 ? 2.257 -12.126 -0.015 1.00 90.38 96 ILE A O 1
ATOM 748 N N . GLY A 1 97 ? 2.212 -10.664 -1.726 1.00 88.81 97 GLY A N 1
ATOM 749 C CA . GLY A 1 97 ? 1.971 -11.656 -2.777 1.00 88.81 97 GLY A CA 1
ATOM 750 C C . GLY A 1 97 ? 3.076 -12.712 -2.876 1.00 88.81 97 GLY A C 1
ATOM 751 O O . GLY A 1 97 ? 2.780 -13.904 -2.943 1.00 88.81 97 GLY A O 1
ATOM 752 N N . GLU A 1 98 ? 4.344 -12.306 -2.803 1.00 89.25 98 GLU A N 1
ATOM 753 C CA . GLU A 1 98 ? 5.490 -13.222 -2.746 1.00 89.25 98 GLU A CA 1
ATOM 754 C C . GLU A 1 98 ? 5.443 -14.152 -1.527 1.00 89.25 98 GLU A C 1
ATOM 756 O O . GLU A 1 98 ? 5.680 -15.354 -1.660 1.00 89.25 98 GLU A O 1
ATOM 761 N N . CYS A 1 99 ? 5.127 -13.629 -0.340 1.00 87.44 99 CYS A N 1
ATOM 762 C CA . CYS A 1 99 ? 4.984 -14.436 0.875 1.00 87.44 99 CYS A CA 1
ATOM 763 C C . CYS A 1 99 ? 3.852 -15.468 0.739 1.00 87.44 99 CYS A C 1
ATOM 765 O O . CYS A 1 99 ? 4.015 -16.620 1.147 1.00 87.44 99 CYS A O 1
ATOM 767 N N . VAL A 1 100 ? 2.730 -15.093 0.112 1.00 87.19 100 VAL A N 1
ATOM 768 C CA . VAL A 1 100 ? 1.626 -16.020 -0.197 1.00 87.19 100 VAL A CA 1
ATOM 769 C C . VAL A 1 100 ? 2.050 -17.063 -1.239 1.00 87.19 100 VAL A C 1
ATOM 771 O O . VAL A 1 100 ? 1.771 -18.249 -1.058 1.00 87.19 100 VAL A O 1
ATOM 774 N N . GLY A 1 101 ? 2.764 -16.656 -2.292 1.00 85.44 101 GLY A N 1
ATOM 775 C CA . GLY A 1 101 ? 3.257 -17.548 -3.345 1.00 85.44 101 GLY A CA 1
ATOM 776 C C . GLY A 1 101 ? 4.253 -18.591 -2.830 1.00 85.44 101 GLY A C 1
ATOM 777 O O . GLY A 1 101 ? 4.152 -19.767 -3.177 1.00 85.44 101 GLY A O 1
ATOM 778 N N . LYS A 1 102 ? 5.160 -18.181 -1.936 1.00 84.44 102 LYS A N 1
ATOM 779 C CA . LYS A 1 102 ? 6.145 -19.060 -1.280 1.00 84.44 102 LYS A CA 1
ATOM 780 C C . LYS A 1 102 ? 5.559 -19.880 -0.133 1.00 84.44 102 LYS A C 1
ATOM 782 O O . LYS A 1 102 ? 6.177 -20.854 0.289 1.00 84.44 102 LYS A O 1
ATOM 787 N N . ARG A 1 103 ? 4.385 -19.489 0.380 1.00 83.12 103 ARG A N 1
ATOM 788 C CA . ARG A 1 103 ? 3.730 -20.069 1.570 1.00 83.12 103 ARG A CA 1
ATOM 789 C C . ARG A 1 103 ? 4.628 -20.073 2.815 1.00 83.12 103 ARG A C 1
ATOM 791 O O . ARG A 1 103 ? 4.443 -20.894 3.708 1.00 83.12 103 ARG A O 1
ATOM 798 N N . SER A 1 104 ? 5.590 -19.157 2.875 1.00 80.12 104 SER A N 1
ATOM 799 C CA . SER A 1 104 ? 6.510 -18.984 3.996 1.00 80.12 104 SER A CA 1
ATOM 800 C C . SER A 1 104 ? 6.678 -17.499 4.278 1.00 80.12 104 SER A C 1
ATOM 802 O O . SER A 1 104 ? 6.861 -16.696 3.362 1.00 80.12 104 SER A O 1
ATOM 804 N N . LEU A 1 105 ? 6.616 -17.140 5.560 1.00 73.81 105 LEU A N 1
ATOM 805 C CA . LEU A 1 105 ? 6.874 -15.778 6.030 1.00 73.81 105 LEU A CA 1
ATOM 806 C C . LEU A 1 105 ? 8.378 -15.473 6.105 1.00 73.81 105 LEU A C 1
ATOM 808 O O . LEU A 1 105 ? 8.758 -14.305 6.103 1.00 73.81 105 LEU A O 1
ATOM 812 N N . VAL A 1 106 ? 9.231 -16.503 6.171 1.00 78.25 106 VAL A N 1
ATOM 813 C CA . VAL A 1 106 ? 10.686 -16.358 6.303 1.00 78.25 106 VAL A CA 1
ATOM 814 C C . VAL A 1 106 ? 11.386 -17.345 5.375 1.00 78.25 106 VAL A C 1
ATOM 816 O O . VAL A 1 106 ? 11.393 -18.546 5.627 1.00 78.25 106 VAL A O 1
ATOM 819 N N . GLY A 1 107 ? 12.002 -16.820 4.313 1.00 70.38 107 GLY A N 1
ATOM 820 C CA . GLY A 1 107 ? 12.811 -17.600 3.374 1.00 70.38 107 GLY A CA 1
ATOM 821 C C . GLY A 1 107 ? 12.034 -18.661 2.584 1.00 70.38 107 GLY A C 1
ATOM 822 O O . GLY A 1 107 ? 10.859 -18.930 2.829 1.00 70.38 107 GLY A O 1
ATOM 823 N N . TYR A 1 108 ? 12.700 -19.266 1.603 1.00 67.81 108 TYR A N 1
ATOM 824 C CA . TYR A 1 108 ? 12.239 -20.538 1.052 1.00 67.81 108 TYR A CA 1
ATOM 825 C C . TYR A 1 108 ? 12.596 -21.642 2.048 1.00 67.81 108 TYR A C 1
ATOM 827 O O . TYR A 1 108 ? 13.723 -21.678 2.540 1.00 67.81 108 TYR A O 1
ATOM 835 N N . HIS A 1 109 ? 11.648 -22.536 2.333 1.00 62.53 109 HIS A N 1
ATOM 836 C CA . HIS A 1 109 ? 11.973 -23.815 2.955 1.00 62.53 109 HIS A CA 1
ATOM 837 C C . HIS A 1 109 ? 12.792 -24.623 1.942 1.00 62.53 109 HIS A C 1
ATOM 839 O O . HIS A 1 109 ? 12.226 -25.180 1.002 1.00 62.53 109 HIS A O 1
ATOM 845 N N . VAL A 1 110 ? 14.115 -24.591 2.102 1.00 66.19 110 VAL A N 1
ATOM 846 C CA . VAL A 1 110 ? 15.064 -25.489 1.431 1.00 66.19 110 VAL A CA 1
ATOM 847 C C . VAL A 1 110 ? 15.315 -26.717 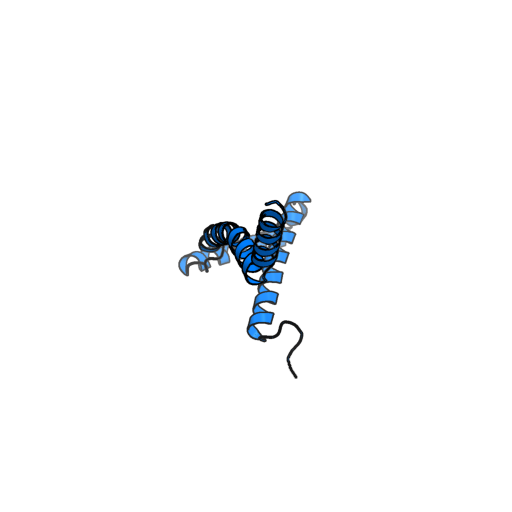2.288 1.00 66.19 110 VAL A C 1
ATOM 849 O O . VAL A 1 110 ? 15.309 -26.571 3.533 1.00 66.19 110 VAL A O 1
#

Secondary structure (DSSP, 8-state):
--HHHHHHHHHHHHHHTSHHHHHHHHHHHHHHHHHHHHHHHHHHSSPPPTTTHHHHHHHHHHHHHHHHTTGGGG--HHHHHHHHHHHHHHHHHHHHHHHHHHT-SSS---

Sequence (110 aa):
NTAGHFRVYVLTFQGKLSMSGIVNAVVKGAKPRLQTFFKYAAVELRPPTPLEIPEVMCGMGNLIRSAQNGAWKNLTVKEATLNTLIGLEVFFCFFIGECVGKRSLVGYHV

InterPro domains:
  IPR006808 ATP synthase F0 complex subunit G, mitochondrial [PF04718] (20-109)
  IPR006808 ATP synthase F0 complex subunit G, mitochondrial [PTHR12386] (26-110)
  IPR016702 ATP synthase, F0 complex, gamma subunit, metazoa [PIRSF017835] (18-110)

Radius of gyration: 26.26 Å; chains: 1; bounding box: 39×47×78 Å

Organism: Ornithodoros brasiliensis (NCBI:txid888526)